Protein AF-A0A6I0E935-F1 (afdb_monomer_lite)

pLDDT: mean 80.3, std 13.42, range [39.22, 94.06]

Radius of gyration: 18.09 Å; chains: 1; bounding box: 41×40×43 Å

Structure (mmCIF, N/CA/C/O backbone):
data_AF-A0A6I0E935-F1
#
_entry.id   AF-A0A6I0E935-F1
#
loop_
_atom_site.group_PDB
_atom_site.id
_atom_site.type_symbol
_atom_site.label_atom_id
_atom_site.label_alt_id
_atom_site.label_comp_id
_atom_site.label_asym_id
_atom_site.label_entity_id
_atom_site.label_seq_id
_atom_site.pdbx_PDB_ins_code
_atom_site.Cartn_x
_atom_site.Cartn_y
_atom_site.Cartn_z
_atom_site.occupancy
_atom_site.B_iso_or_equiv
_atom_site.auth_seq_id
_atom_site.auth_comp_id
_atom_site.auth_asym_id
_atom_site.auth_atom_id
_atom_site.pdbx_PDB_model_num
ATOM 1 N N . MET A 1 1 ? -19.784 20.672 30.876 1.00 53.56 1 MET A N 1
ATOM 2 C CA . MET A 1 1 ? -20.174 20.139 29.555 1.00 53.56 1 MET A CA 1
ATOM 3 C C . MET A 1 1 ? -19.654 18.713 29.454 1.00 53.56 1 MET A C 1
ATOM 5 O O . MET A 1 1 ? -18.444 18.550 29.583 1.00 53.56 1 MET A O 1
ATOM 9 N N . PRO A 1 2 ? -20.506 17.686 29.333 1.00 57.97 2 PRO A N 1
ATOM 10 C CA . PRO A 1 2 ? -20.027 16.322 29.131 1.00 57.97 2 PRO A CA 1
ATOM 11 C C . PRO A 1 2 ? -19.384 16.210 27.741 1.00 57.97 2 PRO A C 1
ATOM 13 O O . PRO A 1 2 ? -19.962 16.642 26.749 1.00 57.97 2 PRO A O 1
ATOM 16 N N . GLN A 1 3 ? -18.160 15.686 27.680 1.00 64.31 3 GLN A N 1
ATOM 17 C CA . GLN A 1 3 ? -17.479 15.379 26.423 1.00 64.31 3 GLN A CA 1
ATOM 18 C C . GLN A 1 3 ? -18.016 14.037 25.921 1.00 64.31 3 GLN A C 1
ATOM 20 O O . GLN A 1 3 ? -17.729 12.996 26.515 1.00 64.31 3 GLN A O 1
ATOM 25 N N . GLU A 1 4 ? -18.825 14.052 24.864 1.00 68.19 4 GLU A N 1
ATOM 26 C CA . GLU A 1 4 ? -19.264 12.823 24.202 1.00 68.19 4 GLU A CA 1
ATOM 27 C C . GLU A 1 4 ? -18.035 12.080 23.665 1.00 68.19 4 GLU A C 1
ATOM 29 O O . GLU A 1 4 ? -17.274 12.591 22.838 1.00 68.19 4 GLU A O 1
ATOM 34 N N . LYS A 1 5 ? -17.797 10.868 24.176 1.00 71.75 5 LYS A N 1
ATOM 35 C CA . LYS A 1 5 ? -16.726 10.008 23.675 1.00 71.75 5 LYS A CA 1
ATOM 36 C C . LYS A 1 5 ? -17.137 9.517 22.292 1.00 71.75 5 LYS A C 1
ATOM 38 O O . LYS A 1 5 ? -18.094 8.757 22.177 1.00 71.75 5 LYS A O 1
ATOM 43 N N . LYS A 1 6 ? -16.410 9.927 21.249 1.00 71.88 6 LYS A N 1
ATOM 44 C CA . LYS A 1 6 ? -16.574 9.344 19.912 1.00 71.88 6 LYS A CA 1
ATOM 45 C C . LYS A 1 6 ? -16.315 7.843 19.994 1.00 71.88 6 LYS A C 1
ATOM 47 O O . 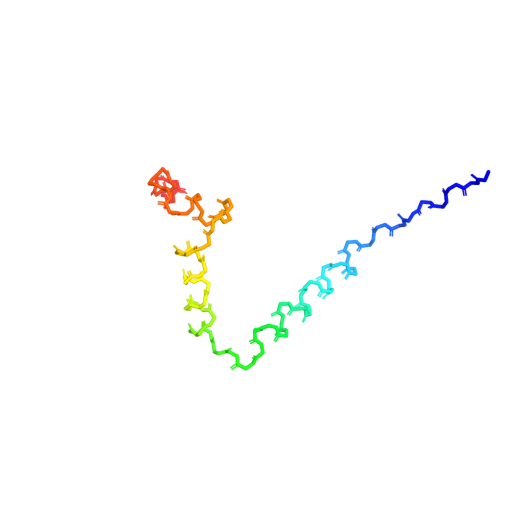LYS A 1 6 ? -15.230 7.419 20.390 1.00 71.88 6 LYS A O 1
ATOM 52 N N . THR A 1 7 ? -17.308 7.052 19.617 1.00 77.88 7 THR A N 1
ATOM 53 C CA . THR A 1 7 ? -17.145 5.619 19.399 1.00 77.88 7 THR A CA 1
ATOM 54 C C . THR A 1 7 ? -16.265 5.424 18.173 1.00 77.88 7 THR A C 1
ATOM 56 O O . THR A 1 7 ? -16.593 5.889 17.084 1.00 77.88 7 THR A O 1
ATOM 59 N N . PHE A 1 8 ? -15.113 4.790 18.365 1.00 81.56 8 PHE A N 1
ATOM 60 C CA . PHE A 1 8 ? -14.224 4.430 17.272 1.00 81.56 8 PHE A CA 1
ATOM 61 C C . PHE A 1 8 ? -14.698 3.108 16.668 1.00 81.56 8 PHE A C 1
ATOM 63 O O . PHE A 1 8 ? -14.589 2.064 17.311 1.00 81.56 8 PHE A O 1
ATOM 70 N N . ASP A 1 9 ? -15.241 3.162 15.453 1.00 88.69 9 ASP A N 1
ATOM 71 C CA . ASP A 1 9 ? -15.644 1.973 14.709 1.00 88.69 9 ASP A CA 1
ATOM 72 C C . ASP A 1 9 ? -14.494 1.495 13.806 1.00 88.69 9 ASP A C 1
ATOM 74 O O . ASP A 1 9 ? -14.227 2.033 12.727 1.00 88.69 9 ASP A O 1
ATOM 78 N N . CYS A 1 10 ? -13.796 0.455 14.262 1.00 91.88 10 CYS A N 1
ATOM 79 C CA . CYS A 1 10 ? -12.717 -0.178 13.508 1.00 91.88 10 CYS A CA 1
ATOM 80 C C . CYS A 1 10 ? -13.194 -0.785 12.176 1.00 91.88 10 CYS A C 1
ATOM 82 O O . CYS A 1 10 ? -12.400 -0.897 11.239 1.00 91.88 10 CYS A O 1
ATOM 84 N N . VAL A 1 11 ? -14.457 -1.217 12.089 1.00 92.50 11 VAL A N 1
ATOM 85 C CA . VAL A 1 11 ? -15.033 -1.848 10.895 1.00 92.50 11 VAL A CA 1
ATOM 86 C C . VAL A 1 11 ? -15.292 -0.794 9.830 1.00 92.50 11 VAL A C 1
ATOM 88 O O . VAL A 1 11 ? -14.880 -0.977 8.684 1.00 92.50 11 VAL A O 1
ATOM 91 N N . GLU A 1 12 ? -15.897 0.333 10.208 1.00 92.75 12 GLU A N 1
ATOM 92 C CA . GLU A 1 12 ? -16.108 1.463 9.297 1.00 92.75 12 GLU A CA 1
ATOM 93 C C . GLU A 1 12 ? -14.771 1.981 8.751 1.00 92.75 12 GLU A C 1
ATOM 95 O O . GLU A 1 12 ? -14.604 2.140 7.536 1.00 92.75 12 GLU A O 1
ATOM 100 N N . LEU A 1 13 ? -13.779 2.153 9.632 1.00 92.44 13 LEU A N 1
ATOM 101 C CA . LEU A 1 13 ? -12.446 2.595 9.233 1.00 92.44 13 LEU A CA 1
ATOM 102 C C . LEU A 1 13 ? -11.787 1.614 8.257 1.00 92.44 13 LEU A C 1
ATOM 104 O O . LEU A 1 13 ? -11.260 2.031 7.224 1.00 92.44 13 LEU A O 1
ATOM 108 N N . LYS A 1 14 ? -11.839 0.310 8.549 1.00 91.44 14 LYS A N 1
ATOM 109 C CA . LYS A 1 14 ? -11.297 -0.724 7.662 1.00 91.44 14 LYS A CA 1
ATOM 110 C C . LYS A 1 14 ? -11.958 -0.669 6.286 1.00 91.44 14 LYS A C 1
ATOM 112 O O . LYS A 1 14 ? -11.252 -0.670 5.280 1.00 91.44 14 LYS A O 1
ATOM 117 N N . ASN A 1 15 ? -13.286 -0.606 6.241 1.00 94.06 15 ASN A N 1
ATOM 118 C CA . ASN A 1 15 ? -14.033 -0.584 4.986 1.00 94.06 15 ASN A CA 1
ATOM 119 C C . ASN A 1 15 ? -13.666 0.643 4.145 1.00 94.06 15 ASN A C 1
ATOM 121 O O . ASN A 1 15 ? -13.460 0.526 2.937 1.00 94.06 15 ASN A O 1
ATOM 125 N N . ARG A 1 16 ? -13.507 1.807 4.787 1.00 94.06 16 ARG A N 1
ATOM 126 C CA . ARG A 1 16 ? -13.062 3.034 4.122 1.00 94.06 16 ARG A CA 1
ATOM 127 C C . ARG A 1 16 ? -11.663 2.892 3.522 1.00 94.06 16 ARG A C 1
ATOM 129 O O . ARG A 1 16 ? -11.486 3.203 2.346 1.00 94.06 16 ARG A O 1
ATOM 136 N N . ILE A 1 17 ? -10.703 2.389 4.299 1.00 93.19 17 ILE A N 1
ATOM 137 C CA . ILE A 1 17 ? -9.323 2.166 3.836 1.00 93.19 17 ILE A CA 1
ATOM 138 C C . ILE A 1 17 ? -9.312 1.192 2.652 1.00 93.19 17 ILE A C 1
ATOM 140 O O . ILE A 1 17 ? -8.665 1.443 1.640 1.00 93.19 17 ILE A O 1
ATOM 144 N N . GLN A 1 18 ? -10.069 0.097 2.733 1.00 91.19 18 GLN A N 1
ATOM 145 C CA . GLN A 1 18 ? -10.142 -0.886 1.651 1.00 91.19 18 GLN A CA 1
ATOM 146 C C . GLN A 1 18 ? -10.772 -0.313 0.377 1.00 91.19 18 GLN A C 1
ATOM 148 O O . GLN A 1 18 ? -10.290 -0.605 -0.714 1.00 91.19 18 GLN A O 1
ATOM 153 N N . ALA A 1 19 ? -11.807 0.521 0.497 1.00 93.50 19 ALA A N 1
ATOM 154 C CA . ALA A 1 19 ? -12.425 1.186 -0.648 1.00 93.50 19 ALA A CA 1
ATOM 155 C C . ALA A 1 19 ? -11.485 2.207 -1.312 1.00 93.50 19 ALA A C 1
ATOM 157 O O . ALA A 1 19 ? -11.510 2.386 -2.528 1.00 93.50 19 ALA A O 1
ATOM 158 N N . GLU A 1 20 ? -10.652 2.893 -0.535 1.00 93.69 20 GLU A N 1
ATOM 159 C CA . GLU A 1 20 ? -9.625 3.799 -1.054 1.00 93.69 20 GLU A CA 1
ATOM 160 C C . GLU A 1 20 ? -8.526 3.037 -1.797 1.00 93.69 20 GLU A C 1
ATOM 162 O O . GLU A 1 20 ? -8.303 3.298 -2.977 1.00 93.69 20 GLU A O 1
ATOM 167 N N . ILE A 1 21 ? -7.972 1.991 -1.179 1.00 89.25 21 ILE A N 1
ATOM 168 C CA . ILE A 1 21 ? -6.986 1.108 -1.816 1.00 89.25 21 ILE A CA 1
ATOM 169 C C . ILE A 1 21 ? -7.554 0.480 -3.095 1.00 89.25 21 ILE A C 1
ATOM 171 O O . ILE A 1 21 ? -6.842 0.367 -4.092 1.00 89.25 21 ILE A O 1
ATOM 175 N N . ALA A 1 22 ? -8.822 0.059 -3.093 1.00 88.38 22 ALA A N 1
ATOM 176 C CA . ALA A 1 22 ? -9.466 -0.506 -4.276 1.00 88.38 22 ALA A CA 1
ATOM 177 C C . ALA A 1 22 ? -9.543 0.513 -5.420 1.00 88.38 22 ALA A C 1
ATOM 179 O O . ALA A 1 22 ? -9.209 0.164 -6.546 1.00 88.38 22 ALA A O 1
ATOM 180 N N . ARG A 1 23 ? -9.904 1.770 -5.127 1.00 91.38 23 ARG A N 1
ATOM 181 C CA . ARG A 1 23 ? -9.947 2.858 -6.119 1.00 91.38 23 ARG A CA 1
ATOM 182 C C . ARG A 1 23 ? -8.568 3.197 -6.675 1.00 91.38 23 ARG A C 1
ATOM 184 O O . ARG A 1 23 ? -8.424 3.352 -7.878 1.00 91.38 23 ARG A O 1
ATOM 191 N N . GLU A 1 24 ? -7.542 3.257 -5.832 1.00 87.56 24 GLU A N 1
ATOM 192 C CA . GLU A 1 24 ? -6.161 3.506 -6.276 1.00 87.56 24 GLU A CA 1
ATOM 193 C C . GLU A 1 24 ? -5.593 2.392 -7.159 1.00 87.56 24 GLU A C 1
ATOM 195 O O . GLU A 1 24 ? -4.604 2.590 -7.865 1.00 87.56 24 GLU A O 1
ATOM 200 N N . ASN A 1 25 ? -6.159 1.193 -7.055 1.00 87.75 25 ASN A N 1
ATOM 201 C CA . ASN A 1 25 ? -5.746 0.015 -7.802 1.00 87.75 25 ASN A CA 1
ATOM 202 C C . ASN A 1 25 ? -6.716 -0.340 -8.932 1.00 87.75 25 ASN A C 1
ATOM 204 O O . ASN A 1 25 ? -6.507 -1.359 -9.597 1.00 87.75 25 ASN A O 1
ATOM 208 N N . ASP A 1 26 ? -7.759 0.465 -9.127 1.00 90.06 26 ASP A N 1
ATOM 209 C CA . ASP A 1 26 ? -8.734 0.260 -10.183 1.00 90.06 26 ASP A CA 1
ATOM 210 C C . ASP A 1 26 ? -8.066 0.439 -11.549 1.00 90.06 26 ASP A C 1
ATOM 212 O O . ASP A 1 26 ? -7.208 1.302 -11.741 1.00 90.06 26 ASP A O 1
ATOM 216 N N . GLY A 1 27 ? -8.391 -0.448 -12.485 1.00 87.38 27 GLY A N 1
ATOM 217 C CA . GLY A 1 27 ? -7.755 -0.490 -13.803 1.00 87.38 27 GLY A CA 1
ATOM 218 C C . GLY A 1 27 ? -6.303 -0.996 -13.842 1.00 87.38 27 GLY A C 1
ATOM 219 O O . GLY A 1 27 ? -5.779 -1.171 -14.939 1.00 87.38 27 GLY A O 1
ATOM 220 N N . LEU A 1 28 ? -5.656 -1.289 -12.704 1.00 89.31 28 LEU A N 1
ATOM 221 C CA . LEU A 1 28 ? -4.308 -1.869 -12.688 1.00 89.31 28 LEU A CA 1
ATOM 222 C C . LEU A 1 28 ? -4.340 -3.397 -12.709 1.00 89.31 28 LEU A C 1
ATOM 224 O O . LEU A 1 28 ? -4.966 -4.057 -11.870 1.00 89.31 28 LEU A O 1
ATOM 228 N N . THR A 1 29 ? -3.552 -3.980 -13.606 1.00 90.50 29 THR A N 1
ATOM 229 C CA . THR A 1 29 ? -3.252 -5.411 -13.581 1.00 90.50 29 THR A CA 1
ATOM 230 C C . THR A 1 29 ? -2.432 -5.776 -12.343 1.00 90.50 29 THR A C 1
ATOM 232 O O . THR A 1 29 ? -1.748 -4.953 -11.726 1.00 90.50 29 THR A O 1
ATOM 235 N N . ALA A 1 30 ? -2.447 -7.058 -11.970 1.00 85.81 30 ALA A N 1
ATOM 236 C CA . ALA A 1 30 ? -1.636 -7.547 -10.856 1.00 85.81 30 ALA A CA 1
ATOM 237 C C . ALA A 1 30 ? -0.134 -7.247 -11.038 1.00 85.81 30 ALA A C 1
ATOM 239 O O . ALA A 1 30 ? 0.564 -6.992 -10.056 1.00 85.81 30 ALA A O 1
ATOM 240 N N . ASP A 1 31 ? 0.363 -7.242 -12.275 1.00 88.25 31 ASP A N 1
ATOM 241 C CA . ASP A 1 31 ? 1.759 -6.926 -12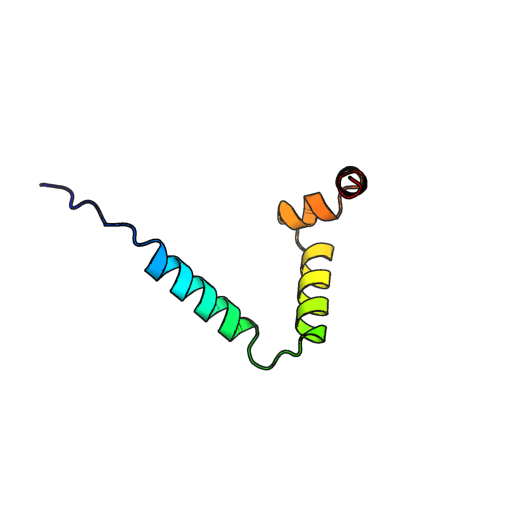.581 1.00 88.25 31 ASP A CA 1
ATOM 242 C C . ASP A 1 31 ? 2.084 -5.449 -12.407 1.00 88.25 31 ASP A C 1
ATOM 244 O O . ASP A 1 31 ? 3.130 -5.114 -11.851 1.00 88.25 31 ASP A O 1
ATOM 248 N N . GLU A 1 32 ? 1.184 -4.559 -12.810 1.00 88.31 32 GLU A N 1
ATOM 249 C CA . GLU A 1 32 ? 1.354 -3.119 -12.617 1.00 88.31 32 GLU A CA 1
ATOM 250 C C . GLU A 1 32 ? 1.321 -2.750 -11.137 1.00 88.31 32 GLU A C 1
ATOM 252 O O . GLU A 1 32 ? 2.176 -1.994 -10.676 1.00 88.31 32 GLU A O 1
ATOM 257 N N . ARG A 1 33 ? 0.433 -3.379 -10.356 1.00 87.94 33 ARG A N 1
ATOM 258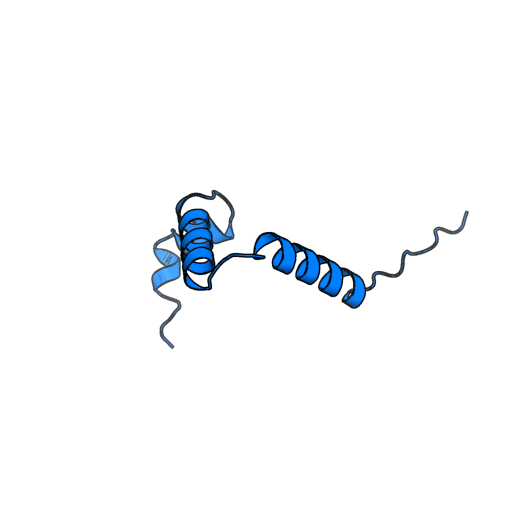 C CA . ARG A 1 33 ? 0.427 -3.230 -8.893 1.00 87.94 33 ARG A CA 1
ATOM 259 C C . ARG A 1 33 ? 1.750 -3.672 -8.277 1.00 87.94 33 ARG A C 1
ATOM 261 O O . ARG A 1 33 ? 2.327 -2.954 -7.463 1.00 87.94 33 ARG A O 1
ATOM 268 N N . ARG A 1 34 ? 2.283 -4.822 -8.706 1.00 87.69 34 ARG A N 1
ATOM 269 C CA . ARG A 1 34 ? 3.589 -5.322 -8.242 1.00 87.69 34 ARG A CA 1
ATOM 270 C C . ARG A 1 34 ? 4.738 -4.384 -8.613 1.00 87.69 34 ARG A C 1
ATOM 272 O O . ARG A 1 34 ? 5.639 -4.193 -7.797 1.00 87.69 34 ARG A O 1
ATOM 279 N N . LYS A 1 35 ? 4.721 -3.805 -9.817 1.00 89.12 35 LYS A N 1
ATOM 280 C CA . LYS A 1 35 ? 5.722 -2.821 -10.257 1.00 89.12 35 LYS A CA 1
ATOM 281 C C . LYS A 1 35 ? 5.642 -1.535 -9.438 1.00 89.12 35 LYS A C 1
ATOM 283 O O . LYS A 1 35 ? 6.679 -1.072 -8.976 1.00 89.12 35 LYS A O 1
ATOM 288 N N . ARG A 1 36 ? 4.434 -1.014 -9.197 1.00 87.56 36 ARG A N 1
ATOM 289 C CA . ARG A 1 36 ? 4.209 0.197 -8.393 1.00 87.56 36 ARG A CA 1
ATOM 290 C C . ARG A 1 36 ? 4.732 0.034 -6.969 1.00 87.56 36 ARG A C 1
ATOM 292 O O . ARG A 1 36 ? 5.554 0.829 -6.535 1.00 87.56 36 ARG A O 1
ATOM 299 N N . ILE A 1 37 ? 4.343 -1.053 -6.299 1.00 87.06 37 ILE A N 1
ATOM 300 C CA . ILE A 1 37 ? 4.796 -1.365 -4.935 1.00 87.06 37 ILE A CA 1
ATOM 301 C C . ILE A 1 37 ? 6.321 -1.490 -4.883 1.00 87.06 37 ILE A C 1
ATOM 303 O O . ILE A 1 37 ? 6.962 -0.977 -3.971 1.00 87.06 37 ILE A O 1
ATOM 307 N N . ARG A 1 38 ? 6.927 -2.172 -5.862 1.00 86.75 38 ARG A N 1
ATOM 308 C CA . ARG A 1 38 ? 8.386 -2.309 -5.922 1.00 86.75 38 ARG A CA 1
ATOM 309 C C . ARG A 1 38 ? 9.070 -0.951 -6.058 1.00 86.75 38 ARG A C 1
ATOM 311 O O . ARG A 1 38 ? 9.987 -0.674 -5.297 1.00 86.75 38 ARG A O 1
ATOM 318 N N . HIS A 1 39 ? 8.596 -0.124 -6.984 1.00 87.38 39 HIS A N 1
ATOM 319 C CA . HIS A 1 39 ? 9.141 1.207 -7.215 1.00 87.38 39 HIS A CA 1
ATOM 320 C C . HIS A 1 39 ? 9.050 2.086 -5.962 1.00 87.38 39 HIS A C 1
ATOM 322 O O . HIS A 1 39 ? 10.027 2.719 -5.576 1.00 87.38 39 HIS A O 1
ATOM 328 N N . GLU A 1 40 ? 7.907 2.072 -5.279 1.00 85.94 40 GLU A N 1
ATOM 329 C CA . GLU A 1 40 ? 7.691 2.812 -4.035 1.00 85.94 40 GLU A CA 1
ATOM 330 C C . GLU A 1 40 ? 8.633 2.345 -2.917 1.00 85.94 40 GLU A C 1
ATOM 332 O O . GLU A 1 40 ? 9.253 3.153 -2.233 1.00 85.94 40 GLU A O 1
ATOM 337 N N . LEU A 1 41 ? 8.842 1.038 -2.777 1.00 84.31 41 LEU A N 1
ATOM 338 C CA . LEU A 1 41 ? 9.777 0.488 -1.793 1.00 84.31 41 LEU A CA 1
ATOM 339 C C . LEU A 1 41 ? 11.249 0.777 -2.120 1.00 84.31 41 LEU A C 1
ATOM 341 O O . LEU A 1 41 ? 12.088 0.834 -1.219 1.00 84.31 41 LEU A O 1
ATOM 345 N N . GLU A 1 42 ? 11.581 0.945 -3.396 1.00 85.25 42 GLU A N 1
ATOM 346 C CA . GLU A 1 42 ? 12.924 1.312 -3.849 1.00 85.25 42 GLU A CA 1
ATOM 347 C C . GLU A 1 42 ? 13.203 2.811 -3.664 1.00 85.25 42 GLU A C 1
ATOM 349 O O . GLU A 1 42 ? 14.349 3.174 -3.409 1.00 85.25 42 GLU A O 1
ATOM 354 N N . THR A 1 43 ? 12.174 3.664 -3.730 1.00 85.75 43 THR A N 1
ATOM 355 C CA . THR A 1 43 ? 12.332 5.128 -3.806 1.00 85.75 43 THR A CA 1
ATOM 356 C C . THR A 1 43 ? 11.848 5.902 -2.578 1.00 85.75 43 THR A C 1
ATOM 358 O O . THR A 1 43 ? 12.384 6.971 -2.309 1.00 85.75 43 THR A O 1
ATOM 361 N N . SER A 1 44 ? 10.883 5.390 -1.808 1.00 85.00 44 SER A N 1
ATOM 362 C CA . SER A 1 44 ? 10.317 6.100 -0.650 1.00 85.00 44 SER A CA 1
ATOM 363 C C . SER A 1 44 ? 11.270 6.103 0.548 1.00 85.00 44 SER A C 1
ATOM 365 O O . SER A 1 44 ? 11.899 5.090 0.842 1.00 85.00 44 S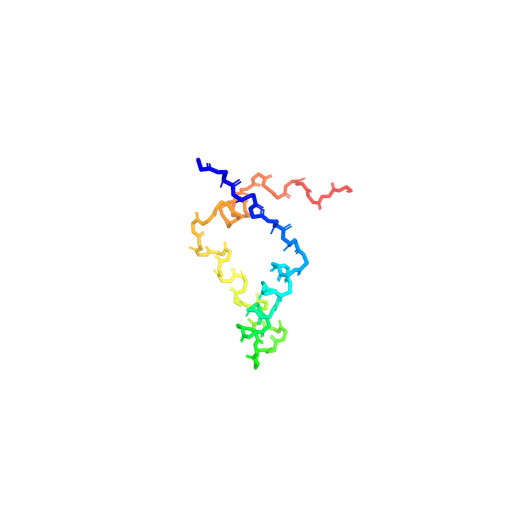ER A O 1
ATOM 367 N N . ASP A 1 45 ? 11.337 7.199 1.303 1.00 83.62 45 ASP A N 1
ATOM 368 C CA . ASP A 1 45 ? 12.047 7.283 2.589 1.00 83.62 45 ASP A CA 1
ATOM 369 C C . ASP A 1 45 ? 11.182 6.910 3.803 1.00 83.62 45 ASP A C 1
ATOM 371 O O . ASP A 1 45 ? 11.559 7.131 4.961 1.00 83.62 45 ASP A O 1
ATOM 375 N N . ASP A 1 46 ? 10.039 6.270 3.579 1.00 85.19 46 ASP A N 1
ATOM 376 C CA . ASP A 1 46 ? 9.233 5.734 4.666 1.00 85.19 46 ASP A CA 1
ATOM 377 C C . ASP A 1 46 ? 9.989 4.657 5.460 1.00 85.19 46 ASP A C 1
ATOM 379 O O . ASP A 1 46 ? 10.821 3.931 4.901 1.00 85.19 46 ASP A O 1
ATOM 383 N N . PRO A 1 47 ? 9.709 4.507 6.771 1.00 81.56 47 PRO A N 1
ATOM 384 C CA . PRO A 1 47 ? 10.385 3.526 7.620 1.00 81.56 47 PRO A CA 1
ATOM 385 C C . PRO A 1 47 ? 10.352 2.112 7.031 1.00 81.56 47 PRO A C 1
ATOM 387 O O . PRO A 1 47 ? 11.372 1.436 7.001 1.00 81.56 47 PRO A O 1
ATOM 390 N N . VAL A 1 48 ? 9.211 1.697 6.475 1.00 81.25 48 VAL A N 1
ATOM 391 C CA . VAL A 1 48 ? 9.035 0.376 5.849 1.00 81.25 48 VAL A CA 1
ATOM 392 C C . VAL A 1 48 ? 9.939 0.202 4.624 1.00 81.25 48 VAL A C 1
ATOM 394 O O . VAL A 1 48 ? 10.583 -0.838 4.466 1.00 81.25 48 VAL A O 1
ATOM 397 N N . ALA A 1 49 ? 10.028 1.224 3.772 1.00 82.75 49 ALA A N 1
ATOM 398 C CA . ALA A 1 49 ? 10.868 1.207 2.580 1.00 82.75 49 ALA A CA 1
ATOM 399 C C . ALA A 1 49 ? 12.365 1.207 2.952 1.00 82.75 49 ALA A C 1
ATOM 401 O O . ALA A 1 49 ? 13.135 0.390 2.441 1.00 82.75 49 ALA A O 1
ATOM 402 N N . ARG A 1 50 ? 12.770 2.024 3.935 1.00 80.56 50 ARG A N 1
ATOM 403 C CA . ARG A 1 50 ? 14.138 2.040 4.486 1.00 80.56 50 ARG A CA 1
ATOM 404 C C . ARG A 1 50 ? 14.539 0.716 5.129 1.00 80.56 50 ARG A C 1
ATOM 406 O O . ARG A 1 50 ? 15.639 0.224 4.872 1.00 80.56 50 ARG A O 1
ATOM 413 N N . THR A 1 51 ? 13.661 0.110 5.926 1.00 81.31 51 THR A N 1
ATOM 414 C CA . THR A 1 51 ? 13.908 -1.206 6.530 1.00 81.31 51 THR A CA 1
ATOM 415 C C . THR A 1 51 ? 14.091 -2.262 5.449 1.00 81.31 51 THR A C 1
ATOM 417 O O . THR A 1 51 ? 15.025 -3.053 5.529 1.00 81.31 51 THR A O 1
ATOM 420 N N . ARG A 1 52 ? 13.284 -2.248 4.384 1.00 77.38 52 ARG A N 1
ATOM 421 C CA . ARG A 1 52 ? 13.418 -3.210 3.281 1.00 77.38 52 ARG A CA 1
ATOM 422 C C . ARG A 1 52 ? 14.708 -3.041 2.468 1.00 77.38 52 ARG A C 1
ATOM 424 O O . ARG A 1 52 ? 15.249 -4.038 1.998 1.00 77.38 52 ARG A O 1
ATOM 431 N N . ARG A 1 53 ? 15.202 -1.809 2.299 1.00 77.31 53 ARG A N 1
ATOM 432 C CA . ARG A 1 53 ? 16.496 -1.531 1.642 1.00 77.31 53 ARG A CA 1
ATOM 433 C C . ARG A 1 53 ? 17.698 -1.838 2.533 1.00 77.31 53 ARG A C 1
ATOM 435 O O . ARG A 1 53 ? 18.801 -2.026 2.024 1.00 77.31 53 ARG A O 1
ATOM 442 N N . SER A 1 54 ? 17.497 -1.885 3.848 1.00 75.06 54 SER A N 1
ATOM 443 C CA . SER A 1 54 ? 18.569 -2.136 4.804 1.00 75.06 54 SER A CA 1
ATOM 444 C C . SER A 1 54 ? 19.048 -3.595 4.719 1.00 75.06 54 SER A C 1
ATOM 446 O O . SER A 1 54 ? 18.225 -4.513 4.756 1.00 75.06 54 SER A O 1
ATOM 448 N N . PRO A 1 55 ? 20.369 -3.843 4.650 1.00 64.19 55 PRO A N 1
ATOM 449 C CA . PRO A 1 55 ? 20.932 -5.187 4.485 1.00 64.19 55 PRO A CA 1
ATOM 450 C C . PRO A 1 55 ? 20.603 -6.134 5.652 1.00 64.19 55 PRO A C 1
ATOM 452 O O . PRO A 1 55 ? 20.524 -7.339 5.442 1.00 64.19 55 PRO A O 1
ATOM 455 N N . ALA A 1 56 ? 20.322 -5.597 6.844 1.00 63.41 56 ALA A N 1
ATOM 456 C CA . ALA A 1 56 ? 19.936 -6.366 8.031 1.00 63.41 56 ALA A CA 1
ATOM 457 C C . ALA A 1 56 ? 18.588 -7.106 7.891 1.00 63.41 56 ALA A C 1
ATOM 459 O O . ALA A 1 56 ? 18.375 -8.135 8.521 1.00 63.41 56 ALA A O 1
ATOM 460 N N . SER A 1 57 ? 17.679 -6.634 7.033 1.00 57.31 57 SER A N 1
ATOM 461 C CA . SER A 1 57 ? 16.359 -7.263 6.842 1.00 57.31 57 SER A CA 1
ATOM 462 C C . SER A 1 57 ? 16.404 -8.515 5.962 1.00 57.31 57 SER A C 1
ATOM 464 O O . SER A 1 57 ? 15.393 -9.195 5.799 1.00 57.31 57 SER A O 1
ATOM 466 N N . ARG A 1 58 ? 17.564 -8.821 5.368 1.00 55.25 58 ARG A N 1
ATOM 467 C CA . ARG A 1 58 ? 17.756 -9.938 4.434 1.00 55.25 58 ARG A CA 1
ATOM 468 C C . ARG A 1 58 ? 18.052 -11.271 5.137 1.00 55.25 58 ARG A C 1
ATOM 470 O O . ARG A 1 58 ? 17.962 -12.309 4.493 1.00 55.25 58 ARG A O 1
ATOM 477 N N . GLU A 1 59 ? 18.349 -11.240 6.439 1.00 55.62 59 GLU A N 1
ATOM 478 C CA . GLU A 1 59 ? 18.650 -12.424 7.263 1.00 55.62 59 GLU A CA 1
ATOM 479 C C . GLU A 1 59 ? 17.424 -12.987 8.012 1.00 55.62 59 GLU A C 1
ATOM 481 O O . GLU A 1 59 ? 17.483 -14.088 8.543 1.00 55.62 59 GLU A O 1
ATOM 486 N N . MET A 1 60 ? 16.281 -12.288 8.017 1.00 53.56 60 MET A N 1
ATOM 487 C CA . MET A 1 60 ? 15.089 -12.677 8.796 1.00 53.56 60 MET A CA 1
ATOM 488 C C . MET A 1 60 ? 14.007 -13.447 8.011 1.00 53.56 60 MET A C 1
ATOM 490 O O . MET A 1 60 ? 12.884 -13.585 8.490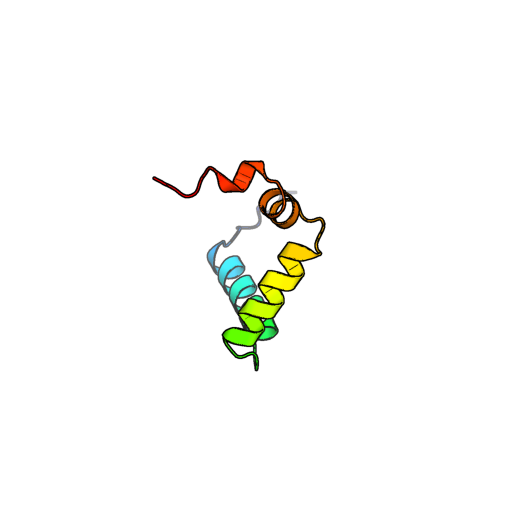 1.00 53.56 60 MET A O 1
ATOM 494 N N . THR A 1 61 ? 14.286 -13.941 6.800 1.00 53.47 61 THR A N 1
ATOM 495 C CA . THR A 1 61 ? 13.308 -14.725 6.004 1.00 53.47 61 THR A CA 1
ATOM 496 C C . THR A 1 61 ? 13.844 -16.096 5.597 1.00 53.47 61 THR A C 1
ATOM 498 O O . THR A 1 61 ? 13.655 -16.540 4.468 1.00 53.47 61 THR A O 1
ATOM 501 N N . VAL A 1 62 ? 14.517 -16.779 6.522 1.00 50.47 62 VAL A N 1
ATOM 502 C CA . VAL A 1 62 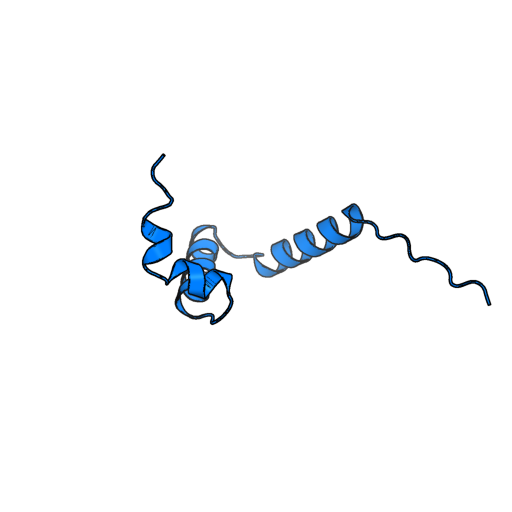? 14.692 -18.234 6.475 1.00 50.47 62 VAL A CA 1
ATOM 503 C C . VAL A 1 62 ? 14.556 -18.744 7.907 1.00 50.47 62 VAL A C 1
ATOM 505 O O . VAL A 1 62 ? 15.520 -18.661 8.654 1.00 50.47 62 VAL A O 1
ATOM 508 N N . HIS A 1 63 ? 13.354 -19.174 8.298 1.00 39.22 63 HIS A N 1
ATOM 509 C CA . HIS A 1 63 ? 13.079 -20.282 9.223 1.00 39.22 63 HIS A CA 1
ATOM 510 C C . HIS A 1 63 ? 11.573 -20.536 9.300 1.00 39.22 63 HIS A C 1
ATOM 512 O O . HIS A 1 63 ? 10.812 -19.553 9.442 1.00 39.22 63 HIS A O 1
#

Foldseek 3Di:
DDDPDDDDDPPVVVVVVVVVVCVVCPPPDPVNVVVVVVVCLCPPPDPNSVCVPDPVNVPPPDD

Sequence (63 aa):
MPQEKKTFDCVELKNRIQAEIARENDGLTADERRKRIRHELETSDDPVARTRRSPASREMTVH

Secondary structure (DSSP, 8-state):
---------HHHHHHHHHHHHHHHTTT--HHHHHHHHHHHHHH--SHHHHHHHSGGGGSSS--